Protein AF-A0A8J6IK95-F1 (afdb_monomer_lite)

Radius of gyration: 21.49 Å; chains: 1; bounding box: 44×32×59 Å

pLDDT: mean 86.19, std 12.82, range [47.41, 97.69]

Secondary structure (DSSP, 8-state):
--------TT-S--HHHHHHHHHHHHHHHHHHHHHHHHHHHHIIIIIS---HHHHHHHHHHHHHHHHHHHHHHSPPPP---

Sequence (81 aa):
MAAEDHYVHGEMDVSQHNMTYRGFMAACKWLSLIIGAHIVFFTVWFGVGAGFIAAAASTVIMVVAGYFFIRFFFPPPSDSH

Structure (mmCIF, N/CA/C/O backbone):
data_AF-A0A8J6IK95-F1
#
_entry.id   AF-A0A8J6IK95-F1
#
loop_
_atom_site.group_PDB
_atom_site.id
_atom_site.type_symbol
_atom_site.label_atom_id
_atom_site.label_alt_id
_atom_site.label_comp_id
_atom_site.label_asym_id
_atom_site.label_entity_id
_atom_site.label_seq_id
_atom_site.pdbx_PDB_ins_code
_atom_site.Cartn_x
_atom_site.Cartn_y
_atom_site.Cartn_z
_atom_site.occupancy
_atom_site.B_iso_or_equiv
_atom_site.auth_seq_id
_atom_site.auth_comp_id
_atom_site.auth_asym_id
_atom_site.au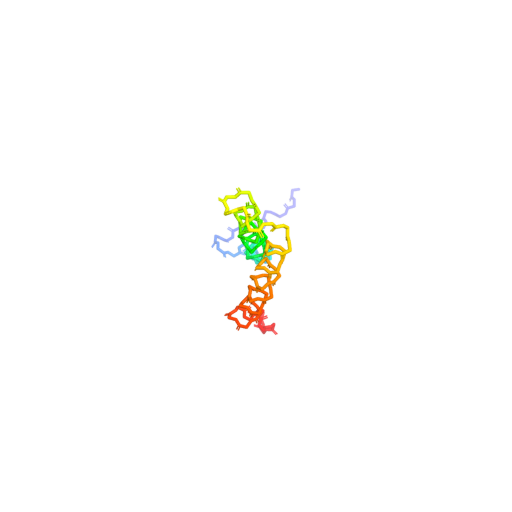th_atom_id
_atom_site.pdbx_PDB_model_num
ATOM 1 N N . MET A 1 1 ? -26.478 19.084 41.022 1.00 47.44 1 MET A N 1
ATOM 2 C CA . MET A 1 1 ? -25.380 18.136 41.287 1.00 47.44 1 MET A CA 1
ATOM 3 C C . MET A 1 1 ? -25.921 16.760 40.941 1.00 47.44 1 MET A C 1
ATOM 5 O O . MET A 1 1 ? -26.495 16.101 41.793 1.00 47.44 1 MET A O 1
ATOM 9 N N . ALA A 1 2 ? -25.959 16.457 39.641 1.00 47.41 2 ALA A N 1
ATOM 10 C CA . ALA A 1 2 ? -26.523 15.207 39.143 1.00 47.41 2 ALA A CA 1
ATOM 11 C C . ALA A 1 2 ? -25.536 14.074 39.434 1.00 47.41 2 ALA A C 1
ATOM 13 O O . ALA A 1 2 ? -24.332 14.302 39.353 1.00 47.41 2 ALA A O 1
ATOM 14 N N . ALA A 1 3 ? -26.099 12.933 39.825 1.00 52.69 3 ALA A N 1
ATOM 15 C CA . ALA A 1 3 ? -25.462 11.684 40.210 1.00 52.69 3 ALA A CA 1
ATOM 16 C C . ALA A 1 3 ? -24.053 11.488 39.639 1.00 52.69 3 ALA A C 1
ATOM 18 O O . ALA A 1 3 ? -23.848 11.411 38.431 1.00 52.69 3 ALA A O 1
ATOM 19 N N . GLU A 1 4 ? -23.097 11.380 40.549 1.00 58.59 4 GLU A N 1
ATOM 20 C CA . GLU A 1 4 ? -21.797 10.798 40.269 1.00 58.59 4 GLU A CA 1
ATOM 21 C C . GLU A 1 4 ? -22.081 9.311 40.047 1.00 58.59 4 GLU A C 1
ATOM 23 O O . GLU A 1 4 ? -22.318 8.578 41.009 1.00 58.59 4 GLU A O 1
ATOM 28 N N . ASP A 1 5 ? -22.209 8.894 38.782 1.00 61.91 5 ASP A N 1
ATOM 29 C CA . ASP A 1 5 ? -22.283 7.476 38.437 1.00 61.91 5 ASP A CA 1
ATOM 30 C C . ASP A 1 5 ? -21.131 6.789 39.164 1.00 61.91 5 ASP A C 1
ATOM 32 O O . ASP A 1 5 ? -19.968 7.173 39.017 1.00 61.91 5 ASP A O 1
ATOM 36 N N . HIS A 1 6 ? -21.479 5.844 40.034 1.00 60.91 6 HIS A N 1
ATOM 37 C CA . HIS A 1 6 ? -20.549 5.158 40.912 1.00 60.91 6 HIS A CA 1
ATOM 38 C C . HIS A 1 6 ? -19.559 4.394 40.028 1.00 60.91 6 HIS A C 1
ATOM 40 O O . HIS A 1 6 ? -19.838 3.281 39.589 1.00 60.91 6 HIS A O 1
ATOM 46 N N . TYR A 1 7 ? -18.440 5.037 39.691 1.00 64.25 7 TYR A N 1
ATOM 47 C CA . TYR A 1 7 ? -17.425 4.502 38.798 1.00 64.25 7 TYR A CA 1
ATOM 48 C C . TYR A 1 7 ? -16.845 3.236 39.428 1.00 64.25 7 TYR A C 1
ATOM 50 O O . TYR A 1 7 ? -16.037 3.291 40.357 1.00 64.25 7 TYR A O 1
ATOM 58 N N . VAL A 1 8 ? -17.288 2.079 38.939 1.00 73.62 8 VAL A N 1
ATOM 59 C CA . VAL A 1 8 ? -16.725 0.784 39.311 1.00 73.62 8 VAL A CA 1
ATOM 60 C C . VAL A 1 8 ? -15.548 0.527 38.381 1.00 73.62 8 VAL A C 1
ATOM 62 O O . VAL A 1 8 ? -15.695 0.474 37.160 1.00 73.62 8 VAL A O 1
ATOM 65 N N . HIS A 1 9 ? -14.353 0.410 38.958 1.00 76.94 9 HIS A N 1
ATOM 66 C CA . HIS A 1 9 ? -13.137 0.150 38.196 1.00 76.94 9 HIS A CA 1
ATOM 67 C C . HIS A 1 9 ? -13.309 -1.104 37.322 1.00 76.94 9 HIS A C 1
ATOM 69 O O . HIS A 1 9 ? -13.570 -2.183 37.847 1.00 76.94 9 HIS A O 1
ATOM 75 N N . GLY A 1 10 ? -13.142 -0.956 36.004 1.00 77.25 10 GLY A N 1
ATOM 76 C CA . GLY A 1 10 ? -13.245 -2.054 35.034 1.00 77.25 10 GLY A CA 1
ATOM 77 C C . GLY A 1 10 ? -14.595 -2.183 34.319 1.00 77.25 10 GLY A C 1
ATOM 78 O O . GLY A 1 10 ? -14.638 -2.822 33.275 1.00 77.25 10 GLY A O 1
ATOM 79 N N . GLU A 1 11 ? -15.648 -1.515 34.796 1.00 81.12 11 GLU A N 1
ATOM 80 C CA . GLU A 1 11 ? -16.988 -1.518 34.172 1.00 81.12 11 GLU A CA 1
ATOM 81 C C . GLU A 1 11 ? -17.203 -0.321 33.220 1.00 81.12 11 GLU A C 1
ATOM 83 O O . GLU A 1 11 ? -18.322 -0.013 32.814 1.00 81.12 11 GLU A O 1
ATOM 88 N N . MET A 1 12 ? -16.130 0.398 32.870 1.00 83.94 12 MET A N 1
ATOM 89 C CA . MET A 1 12 ? -16.198 1.485 31.892 1.00 83.94 12 MET A CA 1
ATOM 90 C C . MET A 1 12 ? -16.505 0.911 30.506 1.00 83.94 12 MET A C 1
ATOM 92 O O . MET A 1 12 ? -15.834 -0.022 30.073 1.00 83.94 12 MET A O 1
ATOM 96 N N . ASP A 1 13 ? -17.453 1.503 29.775 1.00 84.38 13 ASP A N 1
ATOM 97 C CA . ASP A 1 13 ? -17.722 1.113 28.390 1.00 84.38 13 ASP A CA 1
ATOM 98 C C . ASP A 1 13 ? -16.480 1.320 27.495 1.00 84.38 13 ASP A C 1
ATOM 100 O O . ASP A 1 13 ? -15.982 2.434 27.317 1.00 84.38 13 ASP A O 1
ATOM 104 N N . VAL A 1 14 ? -15.975 0.222 26.923 1.00 84.38 14 VAL A N 1
ATOM 105 C CA . VAL A 1 14 ? -14.795 0.178 26.037 1.00 84.38 14 VAL A CA 1
ATOM 106 C C . VAL A 1 14 ? -15.206 0.049 24.560 1.00 84.38 14 VAL A C 1
ATOM 108 O O . VAL A 1 14 ? -14.347 -0.041 23.678 1.00 84.38 14 VAL A O 1
ATOM 111 N N . SER A 1 15 ? -16.504 0.071 24.242 1.00 87.12 15 SER A N 1
ATOM 112 C CA . SER A 1 15 ? -17.032 -0.108 22.881 1.00 87.12 15 SER A CA 1
ATOM 113 C C . SER A 1 15 ? -16.361 0.825 21.863 1.00 87.12 15 SER A C 1
ATOM 115 O O . SER A 1 15 ? -15.836 0.373 20.838 1.00 87.12 15 SER A O 1
ATOM 117 N N . GLN A 1 16 ? -16.255 2.115 22.189 1.00 87.19 16 GLN A N 1
ATOM 118 C CA . GLN A 1 16 ? -15.636 3.121 21.326 1.00 87.19 16 GLN A CA 1
ATOM 119 C C . GLN A 1 16 ? -14.117 2.923 21.177 1.00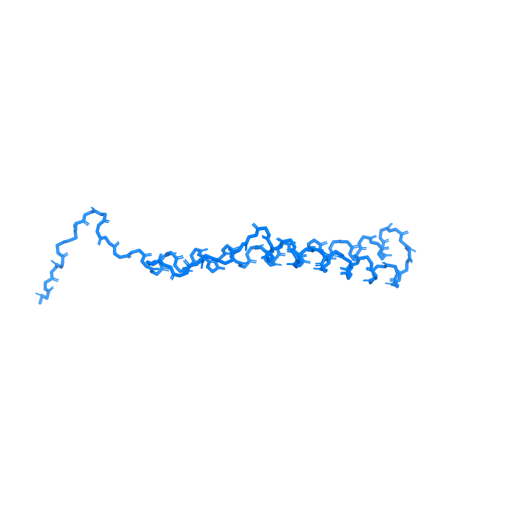 87.19 16 GLN A C 1
ATOM 121 O O . GLN A 1 16 ? -13.553 3.146 20.097 1.00 87.19 16 GLN A O 1
ATOM 126 N N . HIS A 1 17 ? -13.438 2.468 22.233 1.00 87.88 17 HIS A N 1
ATOM 127 C CA . HIS A 1 17 ? -12.001 2.188 22.188 1.00 87.88 17 HIS A CA 1
ATOM 128 C C . HIS A 1 17 ? -11.713 0.973 21.294 1.00 87.88 17 HIS A C 1
ATOM 130 O O . HIS A 1 17 ? -10.816 1.018 20.449 1.00 87.88 17 HIS A O 1
ATOM 136 N N . ASN A 1 18 ? -12.537 -0.074 21.395 1.00 90.12 18 ASN A N 1
ATOM 137 C CA . ASN A 1 18 ? -12.457 -1.259 20.542 1.00 90.12 18 ASN A CA 1
ATOM 138 C C . ASN A 1 18 ? -12.705 -0.919 19.067 1.00 90.12 18 ASN A C 1
ATOM 140 O O . ASN A 1 18 ? -11.964 -1.377 18.194 1.00 90.12 18 ASN A O 1
ATOM 144 N N . MET A 1 19 ? -13.705 -0.082 18.771 1.00 88.25 19 MET A N 1
ATOM 145 C CA . MET A 1 19 ? -13.962 0.389 17.404 1.00 88.25 19 MET A CA 1
ATOM 146 C C . MET A 1 19 ? -12.766 1.153 16.829 1.00 88.25 19 MET A C 1
ATOM 148 O O . MET A 1 19 ? -12.331 0.871 15.710 1.00 88.25 19 MET A O 1
ATOM 152 N N . THR A 1 20 ? -12.196 2.072 17.609 1.00 92.12 20 THR A N 1
ATOM 153 C CA . THR A 1 20 ? -11.033 2.868 17.192 1.00 92.12 20 THR A CA 1
ATOM 154 C C . THR A 1 20 ? -9.824 1.976 16.920 1.00 92.12 20 THR A C 1
ATOM 156 O O . THR A 1 20 ? -9.182 2.105 15.876 1.00 92.12 20 THR A O 1
ATOM 159 N N . TYR A 1 21 ? -9.549 1.015 17.806 1.00 90.69 21 TYR A N 1
ATOM 160 C CA . TYR A 1 21 ? -8.446 0.071 17.639 1.00 90.69 21 TYR A CA 1
ATOM 161 C C . TYR A 1 21 ? -8.605 -0.791 16.378 1.00 90.69 21 TYR A C 1
ATOM 163 O O . TYR A 1 21 ? -7.661 -0.935 15.598 1.00 90.69 21 TYR A O 1
ATOM 171 N N . ARG A 1 22 ? -9.810 -1.316 16.117 1.00 90.56 22 ARG A N 1
ATOM 172 C CA . ARG A 1 22 ? -10.096 -2.088 14.892 1.00 90.56 22 ARG A CA 1
ATOM 173 C C . ARG A 1 22 ? -9.891 -1.240 13.635 1.00 90.56 22 ARG A C 1
ATOM 175 O O . ARG A 1 22 ? -9.295 -1.727 12.673 1.00 90.56 22 ARG A O 1
ATOM 182 N N . GLY A 1 23 ? -10.327 0.021 13.658 1.00 91.38 23 GLY A N 1
ATOM 183 C CA . GLY A 1 23 ? -10.108 0.978 12.571 1.00 91.38 23 GLY A CA 1
ATOM 184 C C . GLY A 1 23 ? -8.624 1.252 12.319 1.00 91.38 23 GLY A C 1
ATOM 185 O O . GLY A 1 23 ? -8.162 1.151 11.181 1.00 91.38 23 GLY A O 1
ATOM 186 N N . PHE A 1 24 ? -7.856 1.511 13.378 1.00 94.25 24 PHE A N 1
ATOM 187 C CA . PHE A 1 24 ? -6.410 1.725 13.295 1.00 94.25 24 PHE A CA 1
ATOM 188 C C . PHE A 1 24 ? -5.682 0.507 12.717 1.00 94.25 24 PHE A C 1
ATOM 190 O O . PHE A 1 24 ? -4.902 0.634 11.776 1.00 94.25 24 PHE A O 1
ATOM 197 N N . MET A 1 25 ? -5.990 -0.693 13.209 1.00 92.81 25 MET A N 1
ATOM 198 C CA . MET A 1 25 ? -5.373 -1.926 12.716 1.00 92.81 25 MET A CA 1
ATOM 199 C C . MET A 1 25 ? -5.714 -2.204 11.250 1.00 92.81 25 MET A C 1
ATOM 201 O O . MET A 1 25 ? -4.854 -2.666 10.497 1.00 92.81 25 MET A O 1
ATOM 205 N N . ALA A 1 26 ? -6.944 -1.910 10.819 1.00 90.81 26 ALA A N 1
ATOM 206 C CA . ALA A 1 26 ? -7.305 -1.980 9.408 1.00 90.81 26 ALA A CA 1
ATOM 207 C C . ALA A 1 26 ? -6.466 -0.989 8.586 1.00 90.81 26 ALA A C 1
ATOM 209 O O . ALA A 1 26 ? -5.851 -1.391 7.599 1.00 90.81 26 ALA A O 1
ATOM 210 N N . ALA A 1 27 ? -6.364 0.267 9.026 1.00 93.81 27 ALA A N 1
ATOM 211 C CA . ALA A 1 27 ? -5.560 1.285 8.356 1.00 93.81 27 ALA A CA 1
ATOM 212 C C . ALA A 1 27 ? -4.080 0.883 8.249 1.00 93.81 27 ALA A C 1
ATOM 214 O O . ALA A 1 27 ? -3.509 0.982 7.166 1.00 93.81 27 ALA A O 1
ATOM 215 N N . CYS A 1 28 ? -3.470 0.352 9.313 1.00 94.25 28 CYS A N 1
ATOM 216 C CA . CYS A 1 28 ? -2.079 -0.111 9.294 1.00 94.25 28 CYS A CA 1
ATOM 217 C C . CYS A 1 28 ? -1.824 -1.204 8.247 1.00 94.25 28 CYS A C 1
ATOM 219 O O . CYS A 1 28 ? -0.790 -1.169 7.582 1.00 94.25 28 CYS A O 1
ATOM 221 N N . LYS A 1 29 ? -2.758 -2.149 8.066 1.00 91.25 29 LYS A N 1
ATOM 222 C CA . LYS A 1 29 ? -2.643 -3.206 7.042 1.00 91.25 29 LYS A CA 1
ATOM 223 C C . LYS A 1 29 ? -2.647 -2.631 5.627 1.00 91.25 29 LYS A C 1
ATOM 225 O O . LYS A 1 29 ? -1.849 -3.041 4.791 1.00 91.25 29 LYS A O 1
ATOM 230 N N . TRP A 1 30 ? -3.533 -1.675 5.358 1.00 92.75 30 TRP A N 1
ATOM 231 C CA . TRP A 1 30 ? -3.610 -1.036 4.044 1.00 92.75 30 TRP A CA 1
ATOM 232 C C . TRP A 1 30 ? -2.429 -0.092 3.794 1.00 92.75 30 TRP A C 1
ATOM 234 O O . TRP A 1 30 ? -1.866 -0.090 2.702 1.00 92.75 30 TRP A O 1
ATOM 244 N N . LEU A 1 31 ? -2.001 0.662 4.810 1.00 96.00 31 LEU A N 1
ATOM 245 C CA . LEU A 1 31 ? -0.858 1.570 4.716 1.00 96.00 31 LEU A CA 1
ATOM 246 C C . LEU A 1 31 ? 0.456 0.827 4.481 1.00 96.00 31 LEU A C 1
ATOM 248 O O . LEU A 1 31 ? 1.252 1.268 3.653 1.00 96.00 31 LEU A O 1
ATOM 252 N N . SER A 1 32 ? 0.686 -0.303 5.154 1.00 95.62 32 SER A N 1
ATOM 253 C CA . SER A 1 32 ? 1.906 -1.088 4.937 1.00 95.62 32 SER A CA 1
ATOM 254 C C . SER A 1 32 ? 1.992 -1.620 3.504 1.00 95.62 32 SER A C 1
ATOM 256 O O . SER A 1 32 ? 3.061 -1.551 2.897 1.00 95.62 32 SER A O 1
ATOM 258 N N . LEU A 1 33 ? 0.866 -2.056 2.923 1.00 95.75 33 LEU A N 1
ATOM 259 C CA . LEU A 1 33 ? 0.798 -2.469 1.521 1.00 95.75 33 LEU A CA 1
ATOM 260 C C . LEU A 1 33 ? 1.113 -1.309 0.570 1.00 95.75 33 LEU A C 1
ATOM 262 O O . LEU A 1 33 ? 1.910 -1.476 -0.352 1.00 95.75 33 LEU A O 1
ATOM 266 N N . ILE A 1 34 ? 0.525 -0.132 0.802 1.00 96.06 34 ILE A N 1
ATOM 267 C CA . ILE A 1 34 ? 0.768 1.062 -0.020 1.00 96.06 34 ILE A CA 1
ATOM 268 C C . ILE A 1 34 ? 2.250 1.435 0.013 1.00 96.06 34 ILE A C 1
ATOM 270 O O . ILE A 1 34 ? 2.852 1.637 -1.042 1.00 96.06 34 ILE A O 1
ATOM 274 N N . ILE A 1 35 ? 2.851 1.501 1.202 1.00 97.69 35 ILE A N 1
ATOM 275 C CA . ILE A 1 35 ? 4.265 1.857 1.359 1.00 97.69 35 ILE A CA 1
ATOM 276 C C . ILE A 1 35 ? 5.154 0.817 0.669 1.00 97.69 35 ILE A C 1
ATOM 278 O O . ILE A 1 35 ? 6.025 1.188 -0.117 1.00 97.69 35 ILE A O 1
ATOM 282 N N . GLY A 1 36 ? 4.903 -0.478 0.883 1.00 96.69 36 GLY A N 1
ATOM 283 C CA . GLY A 1 36 ? 5.648 -1.551 0.221 1.00 96.69 36 GLY A CA 1
ATOM 284 C C . GLY A 1 36 ? 5.557 -1.487 -1.307 1.00 96.69 36 GLY A C 1
ATOM 285 O O . GLY A 1 36 ? 6.573 -1.607 -1.991 1.00 96.69 36 GLY A O 1
ATOM 286 N N . ALA A 1 37 ? 4.366 -1.225 -1.852 1.00 96.56 37 ALA A N 1
ATOM 287 C CA . ALA A 1 37 ? 4.148 -1.077 -3.290 1.00 96.56 37 ALA A CA 1
ATOM 288 C C . ALA A 1 37 ? 4.923 0.114 -3.884 1.00 96.56 37 ALA A C 1
ATOM 290 O O . ALA A 1 37 ? 5.516 -0.023 -4.956 1.00 96.56 37 ALA A O 1
ATOM 291 N N . HIS A 1 38 ? 4.972 1.251 -3.179 1.00 96.31 38 HIS A N 1
ATOM 292 C CA . HIS A 1 38 ? 5.751 2.423 -3.598 1.00 96.31 38 HIS A CA 1
ATOM 293 C C . HIS A 1 38 ? 7.256 2.165 -3.543 1.00 96.31 38 HIS A C 1
ATOM 295 O O . HIS A 1 38 ? 7.970 2.569 -4.459 1.00 96.31 38 HIS A O 1
ATOM 301 N N . ILE A 1 39 ? 7.737 1.471 -2.507 1.00 96.88 39 ILE A N 1
ATOM 302 C CA . ILE A 1 39 ? 9.148 1.081 -2.416 1.00 96.88 39 ILE A CA 1
ATOM 303 C C . ILE A 1 39 ? 9.515 0.225 -3.630 1.00 96.88 39 ILE A C 1
ATOM 305 O O . ILE A 1 39 ? 10.430 0.588 -4.358 1.00 96.88 39 ILE A O 1
ATOM 309 N N . VAL A 1 40 ? 8.758 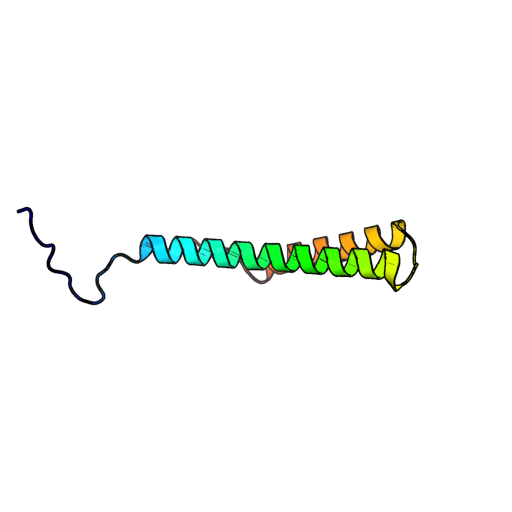-0.840 -3.918 1.00 95.69 40 VAL A N 1
ATOM 310 C CA . VAL A 1 40 ? 9.007 -1.696 -5.094 1.00 95.69 40 VAL A CA 1
ATOM 311 C C . VAL A 1 40 ? 8.992 -0.884 -6.386 1.00 95.69 40 VAL A C 1
ATOM 313 O O . VAL A 1 40 ? 9.910 -1.002 -7.194 1.00 95.69 40 VAL A O 1
ATOM 316 N N . PHE A 1 41 ? 7.991 -0.022 -6.558 1.00 95.31 41 PHE A N 1
ATOM 317 C CA . PHE A 1 41 ? 7.855 0.805 -7.751 1.00 95.31 41 PHE A CA 1
ATOM 318 C C . PHE A 1 41 ? 9.086 1.686 -7.990 1.00 95.31 41 PHE A C 1
ATOM 320 O O . PHE A 1 41 ? 9.705 1.632 -9.055 1.00 95.31 41 PHE A O 1
ATOM 327 N N . PHE A 1 42 ? 9.475 2.473 -6.985 1.00 96.00 42 PHE A N 1
ATOM 328 C CA . PHE A 1 42 ? 10.607 3.386 -7.104 1.00 96.00 42 PHE A CA 1
ATOM 329 C C . PHE A 1 42 ? 11.944 2.644 -7.166 1.00 96.00 42 PHE A C 1
ATOM 331 O O . PHE A 1 42 ? 12.838 3.074 -7.896 1.00 96.00 42 PHE A O 1
ATOM 338 N N . THR A 1 43 ? 12.085 1.508 -6.478 1.00 96.12 43 THR A N 1
ATOM 339 C CA . THR 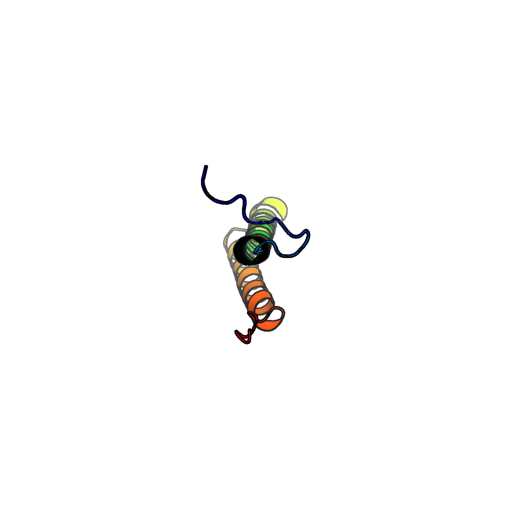A 1 43 ? 13.280 0.660 -6.569 1.00 96.12 43 THR A CA 1
ATOM 340 C C . THR A 1 43 ? 13.451 0.083 -7.971 1.00 96.12 43 THR A C 1
ATOM 342 O O . THR A 1 43 ? 14.548 0.160 -8.518 1.00 96.12 43 THR A O 1
ATOM 345 N N . VAL A 1 44 ? 12.400 -0.457 -8.592 1.00 94.75 44 VAL A N 1
ATOM 346 C CA . VAL A 1 44 ? 12.509 -1.047 -9.939 1.00 94.75 44 VAL A CA 1
ATOM 347 C C . VAL A 1 44 ? 12.699 0.035 -11.002 1.00 94.75 44 VAL A C 1
ATOM 349 O O . VAL A 1 44 ? 13.486 -0.154 -11.933 1.00 94.75 44 VAL A O 1
ATOM 352 N N . TRP A 1 45 ? 12.041 1.187 -10.848 1.00 92.19 45 TRP A N 1
ATOM 353 C CA . TRP A 1 45 ? 12.200 2.290 -11.790 1.00 92.19 45 TRP A CA 1
ATOM 354 C C . TRP A 1 45 ? 13.592 2.917 -11.688 1.00 92.19 45 TRP A C 1
ATOM 356 O O . TRP A 1 45 ? 14.333 2.922 -12.670 1.00 92.19 45 TRP A O 1
ATOM 366 N N . PHE A 1 46 ? 13.959 3.445 -10.521 1.00 92.12 46 PHE A N 1
ATOM 367 C CA . PHE A 1 46 ? 15.167 4.259 -10.368 1.00 92.12 46 PHE A CA 1
ATOM 368 C C . PHE A 1 46 ? 16.379 3.460 -9.898 1.00 92.12 46 PHE A C 1
ATOM 370 O O . PHE A 1 46 ? 17.489 3.729 -10.342 1.00 92.12 46 PHE A O 1
ATOM 377 N N . GLY A 1 47 ? 16.181 2.485 -9.010 1.00 90.25 47 GLY A N 1
ATOM 378 C CA . GLY A 1 47 ? 17.277 1.696 -8.441 1.00 90.25 47 GLY A CA 1
ATOM 379 C C . GLY A 1 47 ? 17.832 0.647 -9.404 1.00 90.25 47 GLY A C 1
ATOM 380 O O . GLY A 1 47 ? 19.043 0.496 -9.514 1.00 90.25 47 GLY A O 1
ATOM 381 N N . VAL A 1 48 ? 16.953 -0.067 -10.114 1.00 91.06 48 VAL A N 1
ATOM 382 C CA . VAL A 1 48 ? 17.339 -1.106 -11.088 1.00 91.06 48 VAL A CA 1
ATOM 383 C C . VAL A 1 48 ? 17.493 -0.533 -12.500 1.00 91.06 48 VAL A C 1
ATOM 385 O O . VAL A 1 48 ? 18.265 -1.062 -13.295 1.00 91.06 48 VAL A O 1
ATOM 388 N N . GLY A 1 49 ? 16.765 0.536 -12.838 1.00 86.06 49 GLY A N 1
ATOM 389 C CA . GLY A 1 49 ? 16.782 1.107 -14.188 1.00 86.06 49 GLY A CA 1
ATOM 390 C C . GLY A 1 49 ? 16.068 0.240 -15.232 1.00 86.06 49 GLY A C 1
ATOM 391 O O . GLY A 1 49 ? 16.286 0.418 -16.427 1.00 86.06 49 GLY A O 1
ATOM 392 N N . ALA A 1 50 ? 15.187 -0.675 -14.809 1.00 87.38 50 ALA A N 1
ATOM 393 C CA . ALA A 1 50 ? 14.441 -1.574 -15.702 1.00 87.38 50 ALA A CA 1
ATOM 394 C C . ALA A 1 50 ? 13.353 -0.856 -16.538 1.00 87.38 50 ALA A C 1
ATOM 396 O O . ALA A 1 50 ? 12.664 -1.480 -17.346 1.00 87.38 50 ALA A O 1
ATOM 397 N N . GLY A 1 51 ? 13.195 0.457 -16.345 1.00 90.00 51 GLY A N 1
ATOM 398 C CA . GLY A 1 51 ? 12.215 1.295 -17.028 1.00 90.00 51 GLY A CA 1
ATOM 399 C C . GLY A 1 51 ? 10.830 1.280 -16.375 1.00 90.00 51 GLY A C 1
ATOM 400 O O . GLY A 1 51 ? 10.526 0.487 -15.484 1.00 90.00 51 GLY A O 1
ATOM 401 N N . PHE A 1 52 ? 9.966 2.186 -16.842 1.00 90.81 52 PHE A N 1
ATOM 402 C CA . PHE A 1 52 ? 8.642 2.418 -16.256 1.00 90.81 52 PHE A CA 1
ATOM 403 C C . PHE A 1 52 ? 7.726 1.192 -16.297 1.00 90.81 52 PHE A C 1
ATOM 405 O O . PHE A 1 52 ? 7.056 0.882 -15.318 1.00 90.81 52 PHE A O 1
ATOM 412 N N . ILE A 1 53 ? 7.697 0.483 -17.429 1.00 94.25 53 ILE A N 1
ATOM 413 C CA . ILE A 1 53 ? 6.765 -0.632 -17.644 1.00 94.25 53 ILE A CA 1
ATOM 414 C C . ILE A 1 53 ? 7.078 -1.804 -16.710 1.00 94.25 53 ILE A C 1
ATOM 416 O O . ILE A 1 53 ? 6.162 -2.382 -16.128 1.00 94.25 53 ILE A O 1
ATOM 420 N N . ALA A 1 54 ? 8.360 -2.121 -16.509 1.00 91.94 54 ALA A N 1
ATOM 421 C CA . ALA A 1 54 ? 8.776 -3.159 -15.570 1.00 91.94 54 ALA A CA 1
ATOM 422 C C . ALA A 1 54 ? 8.417 -2.786 -14.119 1.00 91.94 54 ALA A C 1
ATOM 424 O O . ALA A 1 54 ? 7.907 -3.621 -13.365 1.00 91.94 54 ALA A O 1
ATOM 425 N N . ALA A 1 55 ? 8.617 -1.519 -13.741 1.00 93.06 55 ALA A N 1
ATOM 426 C CA . ALA A 1 55 ? 8.213 -1.006 -12.433 1.00 93.06 55 ALA A CA 1
ATOM 427 C C . ALA A 1 55 ? 6.693 -1.097 -12.232 1.00 93.06 55 ALA A C 1
ATOM 429 O O . ALA A 1 55 ? 6.233 -1.669 -11.250 1.00 93.06 55 ALA A O 1
ATOM 430 N N . ALA A 1 56 ? 5.900 -0.630 -13.197 1.00 94.38 56 ALA A N 1
ATOM 431 C CA . ALA A 1 56 ? 4.444 -0.708 -13.133 1.00 94.38 56 ALA A CA 1
ATOM 432 C C . ALA A 1 56 ? 3.943 -2.160 -13.028 1.00 94.38 56 ALA A C 1
ATOM 434 O O . ALA A 1 56 ? 3.113 -2.460 -12.171 1.00 94.38 56 ALA A O 1
ATOM 435 N N . ALA A 1 57 ? 4.473 -3.077 -13.845 1.00 95.88 57 ALA A N 1
ATOM 436 C CA . ALA A 1 57 ? 4.074 -4.484 -13.826 1.00 95.88 57 ALA A CA 1
ATOM 437 C C . ALA A 1 57 ? 4.368 -5.156 -12.473 1.00 95.88 57 ALA A C 1
ATOM 439 O O . ALA A 1 57 ? 3.493 -5.801 -11.895 1.00 95.88 57 ALA A O 1
AT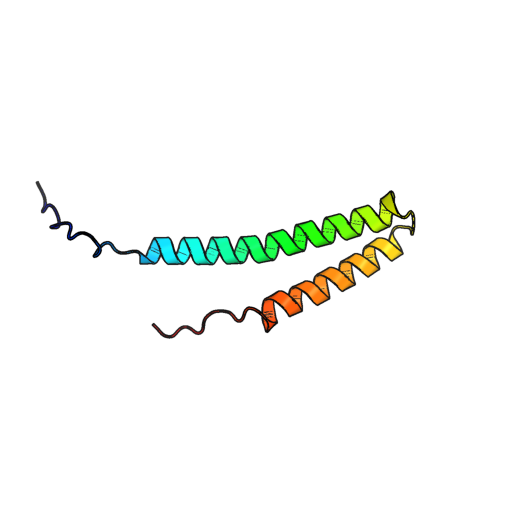OM 440 N N . SER A 1 58 ? 5.578 -4.972 -11.937 1.00 94.75 58 SER A N 1
ATOM 441 C CA . SER A 1 58 ? 5.970 -5.531 -10.633 1.00 94.75 58 SER A CA 1
ATOM 442 C C . SER A 1 58 ? 5.148 -4.964 -9.472 1.00 94.75 58 SER A C 1
ATOM 444 O O . SER A 1 58 ? 4.705 -5.722 -8.606 1.00 94.75 58 SER A O 1
ATOM 446 N N . THR A 1 59 ? 4.856 -3.662 -9.479 1.00 95.69 59 THR A N 1
ATOM 447 C CA . THR A 1 59 ? 3.977 -3.036 -8.483 1.00 95.69 59 THR A CA 1
ATOM 448 C C . THR A 1 59 ? 2.551 -3.566 -8.563 1.00 95.69 59 THR A C 1
ATOM 450 O O . THR A 1 59 ? 1.966 -3.861 -7.523 1.00 95.69 59 THR A O 1
ATOM 453 N N . VAL A 1 60 ? 1.994 -3.754 -9.764 1.00 97.12 60 VAL A N 1
ATOM 454 C CA . VAL A 1 60 ? 0.658 -4.354 -9.932 1.00 97.12 60 VAL A CA 1
ATOM 455 C C . VAL A 1 60 ? 0.622 -5.764 -9.345 1.00 97.12 60 VAL A C 1
ATOM 457 O O . VAL A 1 60 ? -0.284 -6.072 -8.574 1.00 97.12 60 VAL A O 1
ATOM 460 N N . ILE A 1 61 ? 1.624 -6.598 -9.637 1.00 96.62 61 ILE A N 1
ATOM 461 C CA . ILE A 1 61 ? 1.716 -7.958 -9.082 1.00 96.62 61 ILE A CA 1
ATOM 462 C C . ILE A 1 61 ? 1.758 -7.916 -7.547 1.00 96.62 61 ILE A C 1
ATOM 464 O O . ILE A 1 61 ? 1.008 -8.643 -6.895 1.00 96.62 61 ILE A O 1
ATOM 468 N N . MET A 1 62 ? 2.577 -7.034 -6.966 1.00 95.81 62 MET A N 1
ATOM 469 C CA . MET A 1 62 ? 2.684 -6.858 -5.513 1.00 95.81 62 MET A CA 1
ATOM 470 C C . MET A 1 62 ? 1.360 -6.409 -4.881 1.00 95.81 62 MET A C 1
ATOM 472 O O . MET A 1 62 ? 0.949 -6.956 -3.860 1.00 95.81 62 MET A O 1
ATOM 476 N N . VAL A 1 63 ? 0.664 -5.443 -5.488 1.00 96.69 63 VAL A N 1
ATOM 477 C CA . VAL A 1 63 ? -0.625 -4.940 -4.984 1.00 96.69 63 VAL A CA 1
ATOM 478 C C . VAL A 1 63 ? -1.696 -6.024 -5.043 1.00 96.69 63 VAL A C 1
ATOM 480 O O . VAL A 1 63 ? -2.420 -6.209 -4.067 1.00 96.69 63 VAL A O 1
ATOM 483 N N . VAL A 1 64 ? -1.778 -6.769 -6.147 1.00 96.56 64 VAL A N 1
ATOM 484 C CA . VAL A 1 64 ? -2.739 -7.870 -6.296 1.00 96.56 64 VAL A CA 1
ATOM 485 C C . VAL A 1 64 ? -2.459 -8.963 -5.263 1.00 96.56 64 VAL A C 1
ATOM 487 O O . VAL A 1 64 ? -3.367 -9.361 -4.532 1.00 96.56 64 VAL A O 1
ATOM 490 N N . ALA A 1 65 ? -1.205 -9.402 -5.136 1.00 95.38 65 ALA A N 1
ATOM 491 C CA . ALA A 1 65 ? -0.812 -10.404 -4.148 1.00 95.38 65 ALA A CA 1
ATOM 492 C C . ALA A 1 65 ? -1.100 -9.935 -2.711 1.00 95.38 65 ALA A C 1
ATOM 494 O O . ALA A 1 65 ? -1.688 -10.675 -1.921 1.00 95.38 65 ALA A O 1
ATOM 495 N N . GLY A 1 66 ? -0.750 -8.690 -2.382 1.00 94.50 66 GLY A N 1
ATOM 496 C CA . GLY A 1 66 ? -0.987 -8.102 -1.066 1.00 94.50 66 GLY A CA 1
ATOM 497 C C . GLY A 1 66 ? -2.469 -7.927 -0.732 1.00 94.50 66 GLY A C 1
ATOM 498 O O . GLY A 1 66 ? -2.876 -8.197 0.397 1.00 94.50 66 GLY A O 1
ATOM 499 N N . TYR A 1 67 ? -3.300 -7.553 -1.708 1.00 94.31 67 TYR A N 1
ATOM 500 C CA . TYR A 1 67 ? -4.752 -7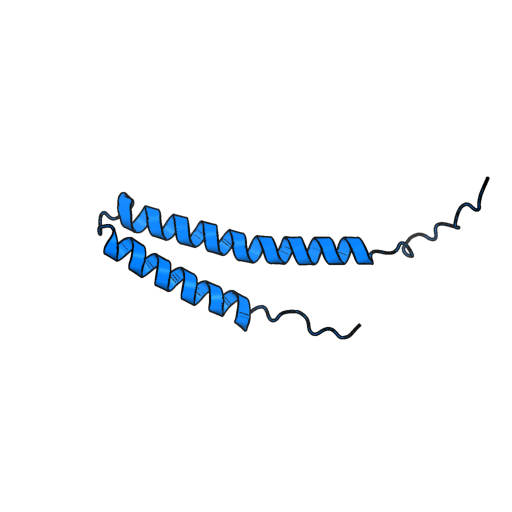.467 -1.536 1.00 94.31 67 TYR A CA 1
ATOM 501 C C . TYR A 1 67 ? -5.352 -8.826 -1.154 1.00 94.31 67 TYR A C 1
ATOM 503 O O . TYR A 1 67 ? -6.084 -8.930 -0.164 1.00 94.31 67 TYR A O 1
ATOM 511 N N . PHE A 1 68 ? -5.001 -9.885 -1.893 1.00 93.75 68 PHE A N 1
ATOM 512 C CA . PHE A 1 68 ? -5.458 -11.239 -1.575 1.00 93.75 68 PHE A CA 1
ATOM 513 C C . PHE A 1 68 ? -4.921 -11.721 -0.229 1.00 93.75 68 PHE A C 1
ATOM 515 O O . PHE A 1 68 ? -5.671 -12.328 0.536 1.00 93.75 68 PHE A O 1
ATOM 522 N N . PHE A 1 69 ? -3.669 -11.397 0.101 1.00 91.69 69 PHE A N 1
ATOM 523 C CA . PHE A 1 69 ? -3.084 -11.723 1.397 1.00 91.69 69 PHE A CA 1
ATOM 524 C C . PHE A 1 69 ? -3.887 -11.103 2.547 1.00 91.69 69 PHE A C 1
ATOM 526 O O . PHE A 1 69 ? -4.291 -11.815 3.463 1.00 91.69 69 PHE A O 1
ATOM 533 N N . ILE A 1 70 ? -4.212 -9.807 2.474 1.00 90.56 70 ILE A N 1
ATOM 534 C CA . ILE A 1 70 ? -5.022 -9.135 3.502 1.00 90.56 70 ILE A CA 1
ATOM 535 C C . ILE A 1 70 ? -6.414 -9.770 3.599 1.00 90.56 70 ILE A C 1
ATOM 537 O O . ILE A 1 70 ? -6.884 -10.032 4.704 1.00 90.56 70 ILE A O 1
ATOM 541 N N . ARG A 1 71 ? -7.072 -10.049 2.469 1.00 86.75 71 ARG A N 1
ATOM 542 C CA . ARG A 1 71 ? -8.462 -10.532 2.460 1.00 86.75 71 ARG A CA 1
ATOM 543 C C . ARG A 1 71 ? -8.622 -11.994 2.883 1.00 86.75 71 ARG A C 1
ATOM 545 O O . ARG A 1 71 ? -9.664 -12.333 3.452 1.00 86.75 71 ARG A O 1
ATOM 552 N N . PHE A 1 72 ? -7.651 -12.845 2.560 1.00 85.00 72 PHE A N 1
ATOM 553 C CA . PHE A 1 72 ? -7.709 -14.284 2.820 1.00 85.00 72 PHE A CA 1
ATOM 554 C C . PHE A 1 72 ? -7.079 -14.653 4.164 1.00 85.00 72 PHE A C 1
ATOM 556 O O . PHE A 1 72 ? -7.662 -15.426 4.917 1.00 85.00 72 PHE A O 1
ATOM 563 N N . PHE A 1 73 ? -5.917 -14.079 4.488 1.00 81.06 73 PHE A N 1
ATOM 564 C CA . PHE A 1 73 ? -5.200 -14.408 5.720 1.00 81.06 73 PHE A CA 1
ATOM 565 C C . PHE A 1 73 ? -5.753 -13.670 6.945 1.00 81.06 73 PHE A C 1
ATOM 567 O O . PHE A 1 73 ? -5.712 -14.198 8.053 1.00 81.06 73 PHE A O 1
ATOM 574 N N . PHE A 1 74 ? -6.327 -12.477 6.760 1.00 75.19 74 PHE A N 1
ATOM 575 C CA . PHE A 1 74 ? -7.016 -11.751 7.827 1.00 75.19 74 PHE A CA 1
ATOM 576 C C . PHE A 1 74 ? -8.498 -11.551 7.491 1.00 75.19 74 PHE A C 1
ATOM 578 O O . PHE A 1 74 ? -8.892 -10.449 7.092 1.00 75.19 74 PHE A O 1
ATOM 585 N N . PRO A 1 75 ? -9.338 -12.587 7.669 1.00 75.56 75 PRO A N 1
ATOM 586 C CA . PRO A 1 75 ? -10.776 -12.443 7.521 1.00 75.56 75 PRO A CA 1
ATOM 587 C C . PRO A 1 75 ? -11.308 -11.308 8.411 1.00 75.56 75 PRO A C 1
ATOM 589 O O . PRO A 1 75 ? -10.844 -11.152 9.548 1.00 75.56 75 PRO A O 1
ATOM 592 N N . PRO A 1 76 ? -12.271 -10.503 7.926 1.00 72.75 76 PRO A N 1
ATOM 593 C CA . PRO A 1 76 ? -12.992 -9.592 8.799 1.00 72.75 76 PRO A CA 1
ATOM 594 C C . PRO A 1 76 ? -13.652 -10.403 9.928 1.00 72.75 76 PRO A C 1
ATOM 596 O O . PRO A 1 76 ? -14.129 -11.509 9.664 1.00 72.75 76 PRO A O 1
ATOM 599 N N . PRO A 1 77 ? -13.657 -9.902 11.177 1.00 73.06 77 PRO A N 1
ATOM 600 C CA . PRO A 1 77 ? -14.291 -10.616 12.281 1.00 73.06 77 PRO A CA 1
ATOM 601 C C . PRO A 1 77 ? -15.769 -10.851 11.967 1.00 73.06 77 PRO A C 1
ATOM 603 O O . PRO A 1 77 ? -16.446 -9.898 11.588 1.00 73.06 77 PRO A O 1
ATOM 606 N N . SER A 1 78 ? -16.244 -12.092 12.112 1.00 73.06 78 SER A N 1
ATOM 607 C CA . SER A 1 78 ? -17.666 -12.415 12.009 1.00 73.06 78 SER A CA 1
ATOM 608 C C . SER A 1 78 ? -18.398 -11.757 13.169 1.00 73.06 78 SER A C 1
ATOM 610 O O . SER A 1 78 ? -18.059 -11.979 14.330 1.00 73.06 78 SER A O 1
ATOM 612 N N . ASP A 1 79 ? -19.365 -10.924 12.843 1.00 68.19 79 ASP A N 1
ATOM 613 C CA . ASP A 1 79 ? -20.254 -10.214 13.747 1.00 68.19 79 ASP A CA 1
ATOM 614 C C . ASP A 1 79 ? -21.142 -11.210 14.512 1.00 68.19 79 ASP A C 1
ATOM 616 O O . ASP A 1 79 ? -22.287 -11.488 14.174 1.00 68.19 79 ASP A O 1
ATOM 620 N N . SER A 1 80 ? -20.564 -11.777 15.567 1.00 63.72 80 SER A N 1
ATOM 621 C CA . SER A 1 80 ? -21.250 -12.470 16.647 1.00 63.72 80 SER A CA 1
ATOM 622 C C . SER A 1 80 ? -20.721 -11.894 17.959 1.00 63.72 80 SER A C 1
ATOM 624 O O . SER A 1 80 ? -19.586 -12.203 18.332 1.00 63.72 80 SER A O 1
ATOM 626 N N . HIS A 1 81 ? -21.581 -11.107 18.617 1.00 48.59 81 HIS A N 1
ATOM 627 C CA . HIS A 1 81 ? -21.426 -10.416 19.910 1.00 48.59 81 HIS A CA 1
ATOM 628 C C . HIS A 1 81 ? -20.818 -9.009 19.854 1.00 48.59 81 HIS A C 1
ATOM 630 O O . HIS A 1 81 ? -19.629 -8.854 19.497 1.00 48.59 81 HIS A O 1
#

Foldseek 3Di:
DPDPPPDDPPPDDCPVVVVVVVVVVVVVLVVVLVVVLVCQLCCVVPVVVVHNVVSVVVSVVSSVVSVCCCPPVPPDDDPDD